Protein AF-A0A966FMP0-F1 (afdb_monomer)

Mean predicted aligned error: 8.94 Å

Solvent-accessible surface area (backbone atoms only — not comparable to full-atom values): 5705 Å² total; per-residue (Å²): 111,71,70,60,53,51,51,52,53,55,63,55,65,75,72,67,84,76,91,80,86,88,85,81,84,54,75,62,64,67,40,78,51,72,58,99,90,51,75,47,80,41,81,27,48,54,70,92,28,60,43,75,45,94,88,80,38,80,43,84,50,84,82,78,99,60,97,65,85,77,64,72,90,75,63,80,90,77,92,84,129

Foldseek 3Di:
DVVVVVVVVVVVVVVPDDDDDDDDWDFDAWDWDDDPPDIDIDTDTDPVQWDADPVPGTDRHDDDPDPDDDDPVPDDDDDDD

pLDDT: mean 84.11, std 8.44, range [60.12, 94.19]

Nearest PDB structures (foldseek):
  4gu4-assembly1_A  TM=3.632E-01  e=2.744E+00  Mammalian orthoreovirus 1 Lang

Sequence (81 aa):
MKKKLLLVVFFTSACVFSQQKKFTVDWNGFQTLSAQTFSVNVPSFNRENFSFSYEEGLQFVSQWKSSEFIDETKVNLTNVT

Radius of gyration: 21.19 Å; Cα contacts (8 Å, |Δi|>4): 50; chains: 1; bounding box: 41×24×63 Å

Secondary structure (DSSP, 8-state):
-HHHHHHHHHHHHTT-------------SEEEEE-SS-EEEEE---GGGEEEETTTEEEE------SSPP-GGG-------

Structure (mmCIF, N/CA/C/O backbone):
data_AF-A0A966FMP0-F1
#
_entry.id   AF-A0A966FMP0-F1
#
loop_
_atom_site.group_PDB
_atom_site.id
_atom_site.type_symbol
_atom_site.label_atom_id
_atom_site.label_alt_id
_atom_site.label_comp_id
_atom_site.label_asym_id
_atom_site.label_entity_id
_atom_site.label_seq_id
_atom_site.pdbx_PDB_ins_code
_atom_site.Cartn_x
_atom_site.Cartn_y
_atom_site.Cartn_z
_atom_site.occupancy
_atom_site.B_iso_or_equiv
_atom_site.auth_seq_id
_atom_site.auth_comp_id
_atom_site.auth_asym_id
_atom_site.auth_atom_id
_atom_site.pdbx_PDB_model_num
ATOM 1 N N . MET A 1 1 ? -28.657 -7.662 39.570 1.00 60.12 1 MET A N 1
ATOM 2 C CA . MET A 1 1 ? -27.480 -8.135 38.797 1.00 60.12 1 MET A CA 1
ATOM 3 C C . MET A 1 1 ? -27.601 -7.809 37.307 1.00 60.12 1 MET A C 1
ATOM 5 O O . MET A 1 1 ? -26.700 -7.173 36.783 1.00 60.12 1 MET A O 1
ATOM 9 N N . LYS A 1 2 ? -28.744 -8.099 36.662 1.00 65.69 2 LYS A N 1
ATOM 10 C CA . LYS A 1 2 ? -29.007 -7.808 35.233 1.00 65.69 2 LYS A CA 1
ATOM 11 C C . LYS A 1 2 ? -28.721 -6.354 34.792 1.00 65.69 2 LYS A C 1
ATOM 13 O O . LYS A 1 2 ? -28.089 -6.150 33.768 1.00 65.69 2 LYS A O 1
ATOM 18 N N . LYS A 1 3 ? -29.094 -5.349 35.601 1.00 76.62 3 LYS A N 1
ATOM 19 C CA . LYS A 1 3 ? -28.851 -3.917 35.305 1.00 76.62 3 LYS A CA 1
ATOM 20 C C . LYS A 1 3 ? -27.363 -3.517 35.324 1.00 76.62 3 LYS A C 1
ATOM 22 O O . LYS A 1 3 ? -26.957 -2.663 34.551 1.00 76.62 3 LYS A O 1
ATOM 27 N N . LYS A 1 4 ? -26.553 -4.149 36.187 1.00 83.38 4 LYS A N 1
ATOM 28 C CA . LYS A 1 4 ? -25.103 -3.890 36.283 1.00 83.38 4 LYS A CA 1
ATOM 29 C C . LYS A 1 4 ? -24.355 -4.496 35.092 1.00 83.38 4 LYS A C 1
ATOM 31 O O . LYS A 1 4 ? -23.457 -3.865 34.560 1.00 83.38 4 LYS A O 1
ATOM 36 N N . LEU A 1 5 ? -24.777 -5.683 34.649 1.00 86.19 5 LEU A N 1
ATOM 37 C CA . LEU A 1 5 ? -24.240 -6.335 33.452 1.00 86.19 5 LEU A CA 1
ATOM 38 C C . LEU A 1 5 ? -24.491 -5.492 32.194 1.00 86.19 5 LEU A C 1
ATOM 40 O O . LEU A 1 5 ? -23.584 -5.296 31.397 1.00 86.19 5 LEU A O 1
ATOM 44 N N . LEU A 1 6 ? -25.704 -4.950 32.059 1.00 85.81 6 LEU A N 1
ATOM 45 C CA . LEU A 1 6 ? -26.087 -4.095 30.933 1.00 85.81 6 LEU A CA 1
ATOM 46 C C . LEU A 1 6 ? -25.216 -2.831 30.859 1.00 85.81 6 LEU A C 1
ATOM 48 O O . LEU A 1 6 ? -24.789 -2.437 29.781 1.00 85.81 6 LEU A O 1
ATOM 52 N N . LEU A 1 7 ? -24.887 -2.253 32.018 1.00 85.50 7 LEU A N 1
ATOM 53 C CA . LEU A 1 7 ? -24.000 -1.096 32.120 1.00 85.50 7 LEU A CA 1
ATOM 54 C C . LEU A 1 7 ? -22.565 -1.435 31.686 1.00 85.50 7 LEU A C 1
ATOM 56 O O . LEU A 1 7 ? -21.969 -0.689 30.919 1.00 85.50 7 LEU A O 1
ATOM 60 N N . VAL A 1 8 ? -22.033 -2.586 32.110 1.00 85.44 8 VAL A N 1
ATOM 61 C CA . VAL A 1 8 ? -20.700 -3.053 31.689 1.00 85.44 8 VAL A CA 1
ATOM 62 C C . VAL A 1 8 ? -20.644 -3.280 30.176 1.00 85.44 8 VAL A C 1
ATOM 64 O O . VAL A 1 8 ? -19.714 -2.806 29.536 1.00 85.44 8 VAL A O 1
ATOM 67 N N . VAL A 1 9 ? -21.655 -3.935 29.594 1.00 85.75 9 VAL A N 1
ATOM 68 C CA . VAL A 1 9 ? -21.737 -4.169 28.139 1.00 85.75 9 VAL A CA 1
ATOM 69 C C . VAL A 1 9 ? -21.833 -2.854 27.357 1.00 85.75 9 VAL A C 1
ATOM 71 O O . VAL A 1 9 ? -21.222 -2.715 26.300 1.00 85.75 9 VAL A O 1
ATOM 74 N N . PHE A 1 10 ? -22.566 -1.871 27.885 1.00 82.94 10 PHE A N 1
ATOM 75 C CA . PHE A 1 10 ? -22.681 -0.554 27.263 1.00 82.94 10 PHE A CA 1
ATOM 76 C C . PHE A 1 10 ? -21.321 0.156 27.191 1.00 82.94 10 PHE A C 1
ATOM 78 O O . PHE A 1 10 ? -20.921 0.590 26.113 1.00 82.94 10 PHE A O 1
ATOM 85 N N . PHE A 1 11 ? -20.564 0.191 28.295 1.00 80.50 11 PHE A N 1
ATOM 86 C CA . PHE A 1 11 ? -19.241 0.825 28.321 1.00 80.50 11 PHE A CA 1
ATOM 87 C C . PHE A 1 11 ? -18.193 0.090 27.478 1.00 80.50 11 PHE A C 1
ATOM 89 O O . PHE A 1 11 ? -17.361 0.743 26.854 1.00 80.50 11 PHE A O 1
ATOM 96 N N . THR A 1 12 ? -18.222 -1.244 27.414 1.00 78.38 12 THR A N 1
ATOM 97 C CA . THR A 1 12 ? -17.239 -1.985 26.611 1.00 78.38 12 THR A CA 1
ATOM 98 C C . THR A 1 12 ? -17.493 -1.865 25.112 1.00 78.38 12 THR A C 1
ATOM 100 O O . THR A 1 12 ? -16.527 -1.813 24.359 1.00 78.38 12 THR A O 1
ATOM 103 N N . SER A 1 13 ? -18.751 -1.749 24.669 1.00 71.94 13 SER A N 1
ATOM 104 C CA . SER A 1 13 ? -19.091 -1.608 23.242 1.00 71.94 13 SER A CA 1
ATOM 105 C C . SER A 1 13 ? -18.536 -0.338 22.580 1.00 71.94 13 SER A C 1
ATOM 107 O O . SER A 1 13 ? -18.272 -0.345 21.381 1.00 71.94 13 SER A O 1
ATOM 109 N N . ALA A 1 14 ? -18.298 0.727 23.351 1.00 68.06 14 ALA A N 1
ATOM 110 C CA . ALA A 1 14 ? -17.763 1.988 22.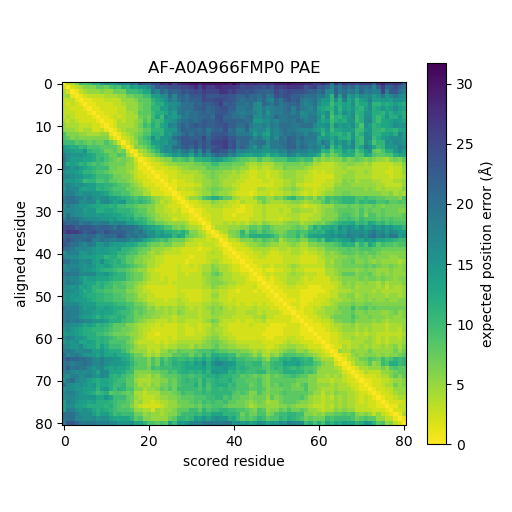836 1.00 68.06 14 ALA A CA 1
ATOM 111 C C . ALA A 1 14 ? -16.248 1.939 22.552 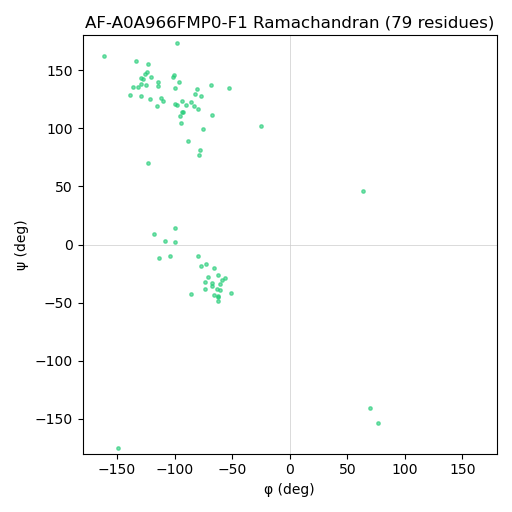1.00 68.06 14 ALA A C 1
ATOM 113 O O . ALA A 1 14 ? -15.738 2.766 21.802 1.00 68.06 14 ALA A O 1
ATOM 114 N N . CYS A 1 15 ? -15.526 0.970 23.125 1.00 64.88 15 CYS A N 1
ATOM 115 C CA . CYS A 1 15 ? -14.063 0.901 23.063 1.00 64.88 15 CYS A CA 1
ATOM 116 C C . CYS A 1 15 ? -13.523 -0.074 2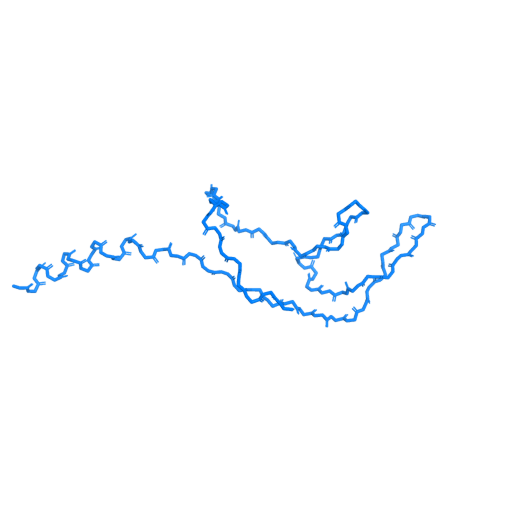2.002 1.00 64.88 15 CYS A C 1
ATOM 118 O O . CYS A 1 15 ? -12.313 -0.265 21.923 1.00 64.88 15 CYS A O 1
ATOM 120 N N . VAL A 1 16 ? -14.382 -0.725 21.208 1.00 60.47 16 VAL A N 1
ATOM 121 C CA . VAL A 1 16 ? -13.978 -1.868 20.357 1.00 60.47 16 VAL A CA 1
ATOM 122 C C . VAL A 1 16 ? -13.726 -1.508 18.888 1.00 60.47 16 VAL A C 1
ATOM 124 O O . VAL A 1 16 ? -13.630 -2.395 18.041 1.00 60.47 16 VAL A O 1
ATOM 127 N N . PHE A 1 17 ? -13.596 -0.227 18.548 1.00 62.56 17 PHE A N 1
ATOM 128 C CA . PHE A 1 17 ? -13.345 0.185 17.167 1.00 62.56 17 PHE A CA 1
ATOM 129 C C . PHE A 1 17 ? -11.872 -0.018 16.780 1.00 62.56 17 PHE A C 1
ATOM 131 O O . PHE A 1 17 ? -11.078 0.916 16.776 1.00 62.56 17 PHE A O 1
ATOM 138 N N . SER A 1 18 ? -11.501 -1.251 16.430 1.00 68.94 18 SER A N 1
ATOM 139 C CA . SER A 1 18 ? -10.277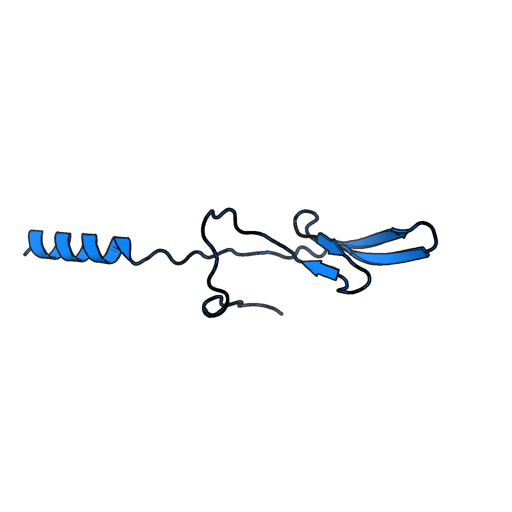 -1.526 15.673 1.00 68.94 18 SER A CA 1
ATOM 140 C C . SER A 1 18 ? -10.635 -1.610 14.189 1.00 68.94 18 SER A C 1
ATOM 142 O O . SER A 1 18 ? -11.346 -2.520 13.763 1.00 68.94 18 SER A O 1
ATOM 144 N N . GLN A 1 19 ? -10.203 -0.624 13.399 1.00 74.44 19 GLN A N 1
ATOM 145 C CA . GLN A 1 19 ? -10.404 -0.638 11.950 1.00 74.44 19 GLN A CA 1
ATOM 146 C C . GLN A 1 19 ? -9.359 -1.555 11.307 1.00 74.44 19 GLN A C 1
ATOM 148 O O . GLN A 1 19 ? -8.165 -1.273 11.365 1.00 74.44 19 GLN A O 1
ATOM 153 N N . GLN A 1 20 ? -9.804 -2.635 10.665 1.00 83.25 20 GLN A N 1
ATOM 154 C CA . GLN A 1 20 ? -8.946 -3.525 9.885 1.00 83.25 20 GLN A CA 1
ATOM 155 C C . GLN A 1 20 ? -9.328 -3.444 8.407 1.00 83.25 20 GLN A C 1
ATOM 157 O O . GLN A 1 20 ? -10.509 -3.478 8.060 1.00 83.25 20 GLN A O 1
ATOM 162 N N . LYS A 1 21 ? -8.329 -3.379 7.524 1.00 85.44 21 LYS A N 1
ATOM 163 C CA . LYS A 1 21 ? -8.518 -3.479 6.074 1.00 85.44 21 LYS A CA 1
ATOM 164 C C . LYS A 1 21 ? -7.571 -4.527 5.529 1.00 85.44 21 LYS A C 1
ATOM 166 O O . LYS A 1 21 ? -6.377 -4.503 5.809 1.00 85.44 21 LYS A O 1
ATOM 171 N N . LYS A 1 22 ? -8.137 -5.470 4.784 1.00 89.00 22 LYS A N 1
ATOM 172 C CA . LYS A 1 22 ? -7.386 -6.513 4.099 1.00 89.00 22 LYS A CA 1
ATOM 173 C C . LYS A 1 22 ? -7.229 -6.115 2.641 1.00 89.00 22 LYS A C 1
ATOM 175 O O . LYS A 1 22 ? -8.201 -5.704 2.009 1.00 89.00 22 LYS A O 1
ATOM 180 N N . PHE A 1 23 ? -6.020 -6.277 2.132 1.00 89.94 23 PHE A N 1
ATOM 181 C CA . PHE A 1 23 ? -5.703 -6.115 0.725 1.00 89.94 23 PHE A CA 1
ATOM 182 C C . PHE A 1 23 ? -5.275 -7.466 0.169 1.00 89.94 23 PHE A C 1
ATOM 184 O O . PHE A 1 23 ? -4.573 -8.222 0.841 1.00 89.94 23 PHE A O 1
ATOM 191 N N . THR A 1 24 ? -5.718 -7.759 -1.044 1.00 90.81 24 THR A N 1
ATOM 192 C CA . THR A 1 24 ? -5.191 -8.855 -1.850 1.00 90.81 24 THR A CA 1
ATOM 193 C C . THR A 1 24 ? -4.464 -8.205 -3.013 1.00 9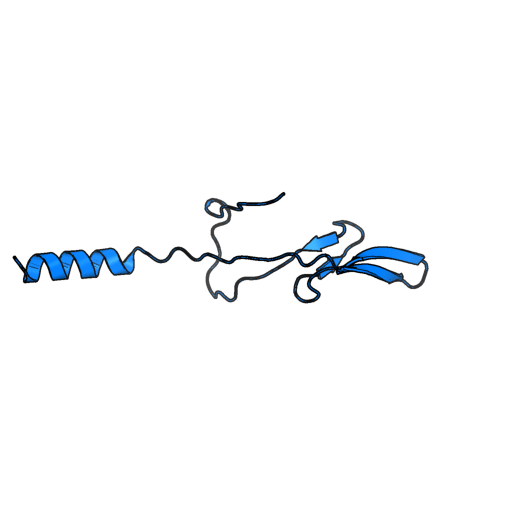0.81 24 THR A C 1
ATOM 195 O O . THR A 1 24 ? -5.047 -7.346 -3.671 1.00 90.81 24 THR A O 1
ATOM 198 N N . VAL A 1 25 ? -3.196 -8.562 -3.214 1.00 89.88 25 VAL A N 1
ATOM 199 C CA . VAL A 1 25 ? -2.419 -8.103 -4.368 1.00 89.88 25 VAL A CA 1
ATOM 200 C C . VAL A 1 25 ? -2.530 -9.165 -5.452 1.00 89.88 25 VAL A C 1
ATOM 202 O O . VAL A 1 25 ? -1.919 -10.229 -5.358 1.00 89.88 25 VAL A O 1
ATOM 205 N N . ASP A 1 26 ? -3.339 -8.878 -6.466 1.00 91.38 26 ASP A N 1
ATOM 206 C CA . ASP A 1 26 ? -3.576 -9.768 -7.598 1.00 91.38 26 ASP A CA 1
ATOM 207 C C . ASP A 1 26 ? -2.536 -9.504 -8.689 1.00 91.38 26 ASP A C 1
ATOM 209 O O . ASP A 1 26 ? -2.734 -8.673 -9.577 1.00 91.38 26 ASP A O 1
ATOM 213 N N . TRP A 1 27 ? -1.401 -10.202 -8.618 1.00 90.62 27 TRP A N 1
ATOM 214 C CA . TRP A 1 27 ? -0.355 -10.118 -9.638 1.00 90.62 27 TRP A CA 1
ATOM 215 C C . TRP A 1 27 ? -0.845 -10.714 -10.960 1.00 90.62 27 TRP A C 1
ATOM 217 O O . TRP A 1 27 ? -1.017 -11.928 -11.078 1.00 90.62 27 TRP A O 1
ATOM 227 N N . ASN A 1 28 ? -1.042 -9.870 -11.973 1.00 86.44 28 ASN A N 1
ATOM 228 C CA . ASN A 1 28 ? -1.533 -10.290 -13.283 1.00 86.44 28 ASN A CA 1
ATOM 229 C C . ASN A 1 28 ? -0.554 -9.893 -14.392 1.00 86.44 28 ASN A C 1
ATOM 231 O O . ASN A 1 28 ? -0.801 -9.000 -15.202 1.00 86.44 28 ASN A O 1
ATOM 235 N N . GLY A 1 29 ? 0.596 -10.568 -14.401 1.00 90.06 29 GLY A N 1
ATOM 236 C CA . GLY A 1 29 ? 1.618 -10.399 -15.427 1.00 90.06 29 GLY A CA 1
ATOM 237 C C . GLY A 1 29 ? 2.325 -9.047 -15.359 1.00 90.06 29 GLY A C 1
ATOM 238 O O . GLY A 1 29 ? 2.655 -8.548 -14.284 1.00 90.06 29 GLY A O 1
ATOM 239 N N . PHE A 1 30 ? 2.596 -8.472 -16.528 1.00 92.31 30 PHE A N 1
ATOM 240 C CA . PHE A 1 30 ? 3.352 -7.233 -16.679 1.00 92.31 30 PHE A CA 1
ATOM 241 C C . PHE A 1 30 ? 2.547 -6.224 -17.487 1.00 92.31 30 PHE A C 1
ATOM 243 O O . PHE A 1 30 ? 1.833 -6.592 -18.419 1.00 92.31 30 PHE A O 1
ATOM 250 N N . GLN A 1 31 ? 2.709 -4.948 -17.161 1.00 91.06 31 GLN A N 1
ATOM 251 C CA . GLN A 1 31 ? 2.220 -3.848 -17.974 1.00 91.06 31 GLN A CA 1
ATOM 252 C C . GLN A 1 31 ? 3.370 -2.948 -18.408 1.00 91.06 31 GLN A C 1
ATOM 254 O O . GLN A 1 31 ? 4.333 -2.722 -17.673 1.00 91.06 31 GLN A O 1
ATOM 259 N N . THR A 1 32 ? 3.252 -2.432 -19.624 1.00 91.75 32 THR A N 1
ATOM 260 C CA . THR A 1 32 ? 4.221 -1.509 -20.198 1.00 91.75 32 THR A CA 1
ATOM 261 C C . THR A 1 32 ? 3.813 -0.081 -19.864 1.00 91.75 32 THR A C 1
ATOM 263 O O . THR A 1 32 ? 2.732 0.366 -20.244 1.00 91.75 32 THR A O 1
ATOM 266 N N . LEU A 1 33 ? 4.683 0.644 -19.166 1.00 88.62 33 LEU A N 1
ATOM 267 C CA . LEU A 1 33 ? 4.565 2.083 -18.976 1.00 88.62 33 LEU A CA 1
ATOM 268 C C . LEU A 1 33 ? 5.460 2.771 -20.001 1.00 88.62 33 LEU A C 1
ATOM 270 O O . LEU A 1 33 ? 6.672 2.551 -20.028 1.00 88.62 33 LEU A O 1
ATOM 274 N N . SER A 1 34 ? 4.858 3.592 -20.854 1.00 85.75 34 SER A N 1
ATOM 275 C CA . SER A 1 34 ? 5.571 4.322 -21.899 1.00 85.75 34 SER A CA 1
ATOM 276 C C . SER A 1 34 ? 5.588 5.811 -21.577 1.00 85.75 34 SER A C 1
ATOM 278 O O . SER A 1 34 ? 4.543 6.438 -21.410 1.00 85.75 34 SER A O 1
ATOM 280 N N . ALA A 1 35 ? 6.789 6.372 -21.501 1.00 80.81 35 ALA A N 1
ATOM 281 C CA . ALA A 1 35 ? 7.037 7.804 -21.534 1.00 80.81 35 ALA A CA 1
ATOM 282 C C . ALA A 1 35 ? 7.438 8.222 -22.959 1.00 80.81 35 ALA A C 1
ATOM 284 O O . ALA A 1 35 ? 7.653 7.383 -23.831 1.00 80.81 35 ALA A O 1
ATOM 285 N N . GLN A 1 36 ? 7.570 9.528 -23.205 1.00 76.38 36 GLN A N 1
ATOM 286 C CA . GLN A 1 36 ? 7.907 10.047 -24.540 1.00 76.38 36 GLN A CA 1
ATOM 287 C C . GLN A 1 36 ? 9.243 9.508 -25.081 1.00 76.38 36 GLN A C 1
ATOM 289 O O . GLN A 1 36 ? 9.388 9.349 -26.289 1.00 76.38 36 GLN A O 1
ATOM 294 N N . THR A 1 37 ? 10.200 9.202 -24.200 1.00 82.12 37 THR A N 1
ATOM 295 C CA . THR A 1 37 ? 11.575 8.845 -24.594 1.00 82.12 37 THR A CA 1
ATOM 296 C C . THR A 1 37 ? 11.939 7.393 -24.281 1.00 82.12 37 THR A C 1
ATOM 298 O O . THR A 1 37 ? 12.976 6.913 -24.728 1.00 82.12 37 THR A O 1
ATOM 301 N N . PHE A 1 38 ? 11.127 6.674 -23.504 1.00 81.25 38 PHE A N 1
ATOM 302 C CA . PHE A 1 38 ? 11.460 5.316 -23.081 1.00 81.25 38 PHE A CA 1
ATOM 303 C C . PHE A 1 38 ? 10.235 4.538 -22.606 1.00 81.25 38 PHE A C 1
ATOM 305 O O . PHE A 1 38 ? 9.194 5.107 -22.283 1.00 81.25 38 PHE A O 1
ATOM 312 N N . SER A 1 39 ? 10.379 3.218 -22.554 1.00 88.56 39 SER A N 1
ATOM 313 C CA . SER A 1 39 ? 9.325 2.301 -22.143 1.00 88.56 39 SER A CA 1
ATOM 314 C C . SE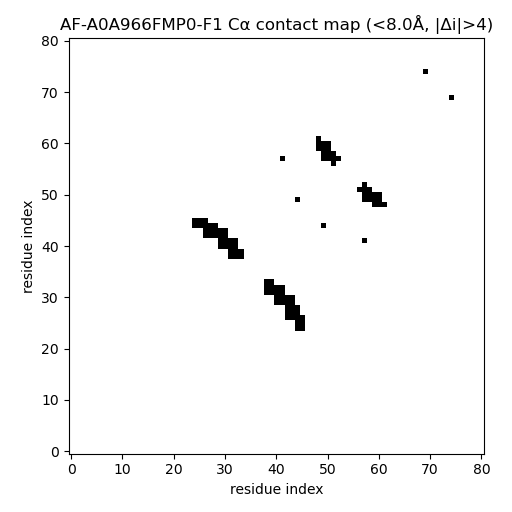R A 1 39 ? 9.873 1.309 -21.128 1.00 88.56 39 SER A C 1
ATOM 316 O O . SER A 1 39 ? 10.959 0.766 -21.325 1.00 88.56 39 SER A O 1
ATOM 318 N N . VAL A 1 40 ? 9.123 1.065 -20.057 1.00 90.00 40 VAL A N 1
ATOM 319 C CA . VAL A 1 40 ? 9.492 0.130 -18.990 1.00 90.00 40 VAL A CA 1
ATOM 320 C C . VAL A 1 40 ? 8.383 -0.896 -18.785 1.00 90.00 40 VAL A C 1
ATOM 322 O O . VAL A 1 40 ? 7.203 -0.556 -18.790 1.00 90.00 40 VAL A O 1
ATOM 325 N N . ASN A 1 41 ? 8.763 -2.162 -18.614 1.00 92.00 41 ASN A N 1
ATOM 326 C CA . ASN A 1 41 ? 7.838 -3.213 -18.202 1.00 92.00 41 ASN A CA 1
ATOM 327 C C . ASN A 1 41 ? 7.892 -3.363 -16.690 1.00 92.00 41 ASN A C 1
ATOM 329 O O . ASN A 1 41 ? 8.953 -3.633 -16.129 1.00 92.00 41 ASN A O 1
ATOM 333 N N . VAL A 1 42 ? 6.738 -3.220 -16.048 1.00 92.62 42 VAL A N 1
ATOM 334 C CA . VAL A 1 42 ? 6.585 -3.373 -14.602 1.00 92.62 42 VAL A CA 1
ATOM 335 C C . VAL A 1 42 ? 5.521 -4.425 -14.303 1.00 92.62 42 VAL A C 1
ATOM 337 O O . VAL A 1 42 ? 4.588 -4.583 -15.094 1.00 92.62 42 VAL A O 1
ATOM 340 N N . PRO A 1 43 ? 5.638 -5.169 -13.193 1.00 92.31 43 PRO A N 1
ATOM 341 C CA . PRO A 1 43 ? 4.577 -6.061 -12.746 1.00 92.31 43 PRO A CA 1
ATOM 342 C C . PRO A 1 43 ? 3.234 -5.327 -12.648 1.00 92.31 43 PRO A C 1
ATOM 344 O O . PRO A 1 43 ? 3.166 -4.207 -12.139 1.00 92.31 43 PRO A O 1
ATOM 347 N N . SER A 1 44 ? 2.172 -5.947 -13.154 1.00 91.75 44 SER A N 1
ATOM 348 C CA . SER A 1 44 ? 0.815 -5.412 -13.064 1.00 91.75 44 SER A CA 1
ATOM 349 C C . SER A 1 44 ? 0.082 -6.035 -11.881 1.00 91.75 44 SER A C 1
ATOM 351 O O . SER A 1 44 ? 0.200 -7.233 -11.616 1.00 91.75 44 SER A O 1
ATOM 353 N N . PHE A 1 45 ? -0.682 -5.207 -11.179 1.00 94.19 45 PHE A N 1
ATOM 354 C CA . PHE A 1 45 ? -1.592 -5.601 -10.110 1.00 94.19 45 PHE A CA 1
ATOM 355 C C . PHE A 1 45 ? -2.782 -4.638 -10.071 1.00 94.19 45 PHE A C 1
ATOM 357 O O . PHE A 1 45 ? -2.895 -3.755 -10.923 1.00 94.19 45 PHE A O 1
ATOM 364 N N . ASN A 1 46 ? -3.657 -4.818 -9.079 1.00 92.31 46 ASN A N 1
ATOM 365 C CA . ASN A 1 46 ? -4.799 -3.965 -8.730 1.00 92.31 46 ASN A CA 1
ATOM 366 C C . ASN A 1 46 ? -4.639 -2.502 -9.178 1.00 92.31 46 ASN A C 1
ATOM 368 O O . ASN A 1 46 ? -3.941 -1.714 -8.534 1.00 92.31 46 ASN A O 1
ATOM 372 N N . ARG A 1 47 ? -5.309 -2.134 -10.279 1.00 89.19 47 ARG A N 1
ATOM 373 C CA . ARG A 1 47 ? -5.168 -0.825 -10.938 1.00 89.19 47 ARG A CA 1
ATOM 374 C C . ARG A 1 47 ? -5.560 0.326 -10.016 1.00 89.19 47 ARG A C 1
ATOM 376 O O . ARG A 1 47 ? -4.978 1.399 -10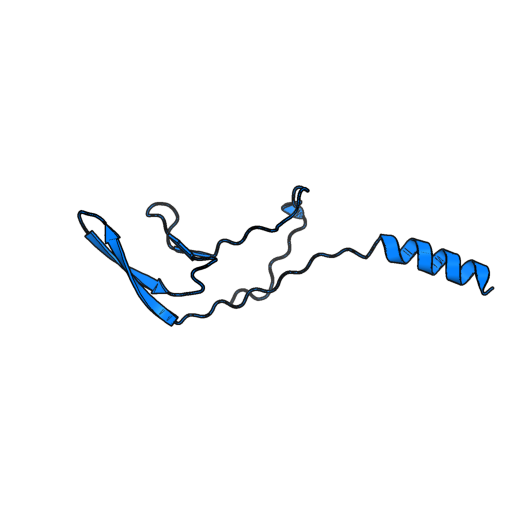.084 1.00 89.19 47 ARG A O 1
ATOM 383 N N . GLU A 1 48 ? -6.539 0.091 -9.155 1.00 90.75 48 GLU A N 1
ATOM 384 C CA . GLU A 1 48 ? -7.043 1.032 -8.161 1.00 90.75 48 GLU A CA 1
ATOM 385 C C . GLU A 1 48 ? -6.022 1.390 -7.073 1.00 90.75 48 GLU A C 1
ATOM 387 O O . GLU A 1 48 ? -6.164 2.438 -6.450 1.00 90.75 48 GLU A O 1
ATOM 392 N N . ASN A 1 49 ? -4.995 0.556 -6.873 1.00 92.56 49 ASN A N 1
ATOM 393 C CA . ASN A 1 49 ? -3.917 0.794 -5.911 1.00 92.56 49 ASN A CA 1
ATOM 394 C C . ASN A 1 49 ? -2.545 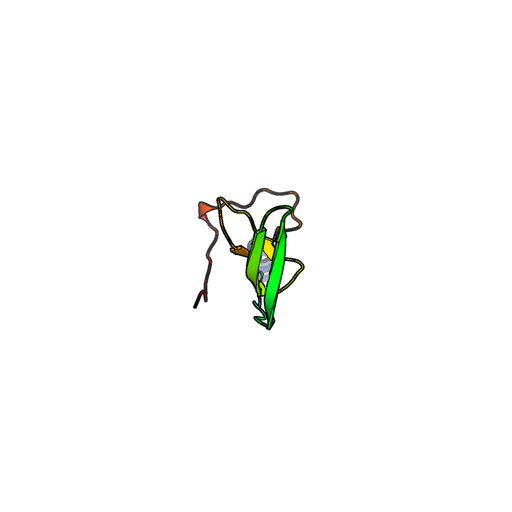0.914 -6.596 1.00 92.56 49 ASN A C 1
ATOM 396 O O . ASN A 1 49 ? -1.518 0.900 -5.921 1.00 92.56 49 ASN A O 1
ATOM 400 N N . PHE A 1 50 ? -2.508 0.986 -7.928 1.00 93.19 50 PHE A N 1
ATOM 401 C CA . PHE A 1 50 ? -1.272 1.010 -8.699 1.00 93.19 50 PHE A CA 1
ATOM 402 C C . PHE A 1 50 ? -0.701 2.429 -8.760 1.00 93.19 50 PHE A C 1
ATOM 404 O O . PHE A 1 50 ? -1.321 3.327 -9.329 1.00 93.19 50 PHE A O 1
ATOM 411 N N . SER A 1 51 ? 0.508 2.614 -8.233 1.00 92.62 51 SER A N 1
ATOM 412 C CA . SER A 1 51 ? 1.283 3.846 -8.374 1.00 92.62 51 SER A CA 1
ATOM 413 C C . SER A 1 51 ? 2.692 3.522 -8.856 1.00 92.62 51 SER A C 1
ATOM 415 O O . SER A 1 51 ? 3.307 2.558 -8.405 1.00 92.62 51 SER A O 1
ATOM 417 N N . PHE A 1 52 ? 3.209 4.317 -9.789 1.00 91.44 52 PHE A N 1
ATOM 418 C CA . PHE A 1 52 ? 4.579 4.187 -10.271 1.00 91.44 52 PHE A CA 1
ATOM 419 C C . PHE A 1 52 ? 5.204 5.566 -10.451 1.00 91.44 52 PHE A C 1
ATOM 421 O O . PHE A 1 52 ? 4.645 6.417 -11.146 1.00 91.44 52 PHE A O 1
ATOM 428 N N . SER A 1 53 ? 6.387 5.756 -9.875 1.00 89.50 53 SER A N 1
ATOM 429 C CA . SER A 1 53 ? 7.239 6.918 -10.113 1.00 89.50 53 SER A CA 1
ATOM 430 C C . SER A 1 53 ? 8.681 6.472 -10.364 1.00 89.50 53 SER A C 1
ATOM 432 O O . SER A 1 53 ? 9.087 5.377 -9.977 1.00 89.50 53 SER A O 1
ATOM 434 N N . TYR A 1 54 ? 9.475 7.313 -11.029 1.00 84.62 54 TYR A N 1
ATOM 435 C CA . TYR A 1 54 ? 10.890 7.001 -11.270 1.00 84.62 54 TYR A CA 1
ATOM 436 C C . TYR A 1 54 ? 11.744 7.066 -10.007 1.00 84.62 54 TYR A C 1
ATOM 438 O O . TYR A 1 54 ? 12.757 6.380 -9.925 1.00 84.62 54 TYR A O 1
ATOM 446 N N . GLU A 1 55 ? 11.336 7.885 -9.043 1.00 90.00 55 GLU A N 1
ATOM 447 C CA . GLU A 1 55 ? 12.079 8.129 -7.808 1.00 90.00 55 GLU A CA 1
ATOM 448 C C . GLU A 1 55 ? 11.755 7.076 -6.745 1.00 90.00 55 GLU A C 1
ATOM 450 O O . GLU A 1 55 ? 12.657 6.563 -6.089 1.00 90.00 55 GLU A O 1
ATOM 455 N N . GLU A 1 56 ? 10.477 6.714 -6.608 1.00 89.94 56 GLU A N 1
ATOM 456 C CA . GLU A 1 56 ? 10.004 5.813 -5.551 1.00 89.94 56 GLU A CA 1
ATOM 457 C C . GLU A 1 56 ? 9.704 4.392 -6.052 1.00 89.94 56 GLU A C 1
ATOM 459 O O . GLU A 1 56 ? 9.483 3.479 -5.255 1.00 89.94 56 GLU A O 1
ATOM 464 N N . GLY A 1 57 ? 9.709 4.187 -7.371 1.00 90.50 57 GLY A N 1
ATOM 465 C CA . GLY A 1 57 ? 9.458 2.901 -8.003 1.00 90.50 57 GLY A CA 1
ATOM 466 C C . GLY A 1 57 ? 7.981 2.510 -8.026 1.00 90.50 57 GLY A C 1
ATOM 467 O O . GLY A 1 57 ? 7.077 3.347 -8.071 1.00 90.50 57 GLY A O 1
ATOM 468 N N . LEU A 1 58 ? 7.743 1.199 -8.063 1.00 91.94 58 LEU A N 1
ATOM 469 C CA . LEU A 1 58 ? 6.410 0.610 -8.107 1.00 91.94 58 LEU A CA 1
ATOM 470 C C . LEU A 1 58 ? 5.840 0.463 -6.693 1.00 91.94 58 LEU A C 1
ATOM 472 O O . LEU A 1 58 ? 6.422 -0.231 -5.862 1.00 91.94 58 LEU A O 1
ATOM 476 N N . GLN A 1 59 ? 4.679 1.064 -6.444 1.00 93.00 59 GLN A N 1
ATOM 477 C CA . GLN A 1 59 ? 4.044 1.107 -5.132 1.00 93.00 59 GLN A CA 1
ATOM 478 C C . GLN A 1 59 ? 2.587 0.654 -5.178 1.00 93.00 59 GLN A C 1
ATOM 480 O O . GLN A 1 59 ? 1.831 0.991 -6.091 1.00 93.00 59 GLN A O 1
ATOM 485 N N . PHE A 1 60 ? 2.183 -0.048 -4.121 1.00 91.50 60 PHE A N 1
ATOM 486 C CA . PHE A 1 60 ? 0.783 -0.297 -3.809 1.00 91.50 60 PHE A CA 1
ATOM 487 C C . PHE A 1 60 ? 0.287 0.782 -2.839 1.00 91.50 60 PHE A C 1
ATOM 489 O O . PHE A 1 60 ? 0.736 0.835 -1.694 1.00 91.50 60 PHE A O 1
ATOM 496 N N . VAL A 1 61 ? -0.642 1.632 -3.277 1.00 91.94 61 VAL A N 1
ATOM 497 C CA . VAL A 1 61 ? -1.129 2.779 -2.496 1.00 91.94 61 VAL A CA 1
ATOM 498 C C . VAL A 1 61 ? -2.636 2.680 -2.293 1.00 91.94 61 VAL A C 1
ATOM 500 O O . VAL A 1 61 ? -3.397 2.612 -3.249 1.00 91.94 61 VAL A O 1
ATOM 503 N N . SER A 1 62 ? -3.084 2.722 -1.038 1.00 89.12 62 SER A N 1
ATOM 504 C CA . SER A 1 62 ? -4.505 2.797 -0.688 1.00 89.12 62 SER A CA 1
ATOM 505 C C . SER A 1 62 ? -4.723 3.819 0.420 1.00 89.12 62 SER A C 1
ATOM 507 O O . SER A 1 62 ? -4.074 3.756 1.461 1.00 89.12 62 SER A O 1
ATOM 509 N N . GLN A 1 63 ? -5.755 4.649 0.272 1.00 84.44 63 GLN A N 1
ATOM 510 C CA . GLN A 1 63 ? -6.198 5.581 1.307 1.00 84.44 63 GLN A CA 1
ATOM 511 C C . GLN A 1 63 ? -7.440 5.060 2.049 1.00 84.44 63 GLN A C 1
ATOM 513 O O . GLN A 1 63 ? -8.331 4.423 1.472 1.00 84.44 63 GLN A O 1
ATOM 518 N N . TRP A 1 64 ? -7.520 5.334 3.350 1.00 83.44 64 TRP A N 1
ATOM 519 C CA . TRP A 1 64 ? -8.748 5.143 4.119 1.00 83.44 64 TRP A CA 1
ATOM 520 C C . TRP A 1 64 ? -9.688 6.324 3.894 1.00 83.44 64 TRP A C 1
ATOM 522 O O . TRP A 1 64 ? -9.276 7.478 3.978 1.00 83.44 64 TRP A O 1
ATOM 532 N N . LYS A 1 65 ? -10.970 6.045 3.651 1.00 79.62 65 LYS A N 1
ATOM 533 C CA . LYS A 1 65 ? -12.004 7.085 3.638 1.00 79.62 65 LYS A CA 1
ATOM 534 C C . LYS A 1 65 ? -12.371 7.425 5.082 1.00 79.62 65 LYS A C 1
ATOM 536 O O . LYS A 1 65 ? -13.380 6.951 5.588 1.00 79.62 65 LYS A O 1
ATOM 541 N N . SER A 1 66 ? -11.510 8.187 5.745 1.00 79.75 66 SER A N 1
ATOM 542 C CA . SER A 1 66 ? -11.724 8.711 7.092 1.00 79.75 66 SER A CA 1
ATOM 543 C C . SER A 1 66 ? -11.510 10.219 7.077 1.00 79.75 66 SER A C 1
ATOM 545 O O . SER A 1 66 ? -10.628 10.712 6.377 1.00 79.75 66 SER A O 1
ATOM 547 N N . SER A 1 67 ? -12.319 10.949 7.840 1.00 77.62 67 SER A N 1
ATOM 548 C CA . SER A 1 67 ? -12.087 12.368 8.133 1.00 77.62 67 SER A CA 1
ATOM 549 C C . SER A 1 67 ? -11.049 12.575 9.241 1.00 77.62 67 SER A C 1
ATOM 551 O O . SER A 1 67 ? -10.646 13.705 9.494 1.00 77.62 67 SER A O 1
ATOM 553 N N . GLU A 1 68 ? -10.646 11.500 9.918 1.00 79.62 68 GLU A N 1
ATOM 554 C CA .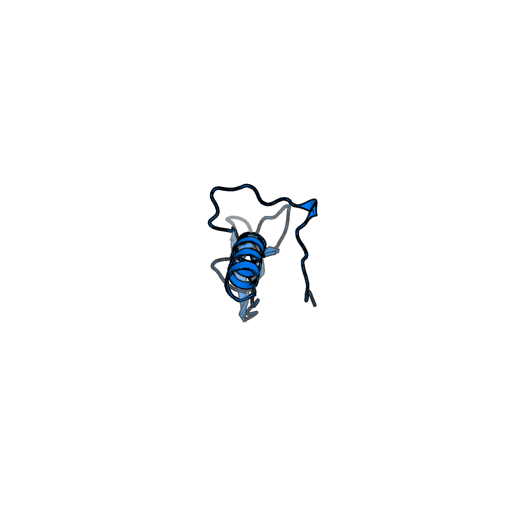 GLU A 1 68 ? -9.682 11.514 11.016 1.00 79.62 68 GLU A CA 1
ATOM 555 C C . GLU A 1 68 ? -8.298 11.067 10.544 1.00 79.62 68 GLU A C 1
ATOM 557 O O . GLU A 1 68 ? -8.171 10.184 9.689 1.00 79.62 68 GLU A O 1
ATOM 562 N N . PHE A 1 69 ? -7.260 11.656 11.141 1.00 79.25 69 PHE A N 1
ATOM 563 C CA . PHE A 1 69 ? -5.879 11.243 10.920 1.00 79.25 69 PHE A CA 1
ATOM 564 C C . PHE A 1 69 ? -5.628 9.864 11.526 1.00 79.25 69 PHE A C 1
ATOM 566 O O . PHE A 1 69 ? -6.050 9.567 12.644 1.00 79.25 69 PHE A O 1
ATOM 573 N N . ILE A 1 70 ? -4.909 9.027 10.783 1.00 77.69 70 ILE A N 1
ATOM 574 C CA . ILE A 1 70 ? -4.448 7.734 11.278 1.00 77.69 70 ILE A CA 1
ATOM 575 C C . ILE A 1 70 ? -3.168 7.972 12.080 1.00 77.69 70 ILE A C 1
ATOM 577 O O . ILE A 1 70 ? -2.243 8.621 11.601 1.00 77.69 70 ILE A O 1
ATOM 581 N N . ASP A 1 71 ? -3.115 7.442 13.300 1.00 82.12 71 ASP A N 1
ATOM 582 C CA . ASP A 1 71 ? -1.901 7.436 14.115 1.00 82.12 71 ASP A CA 1
ATOM 583 C C . ASP A 1 71 ? -0.929 6.378 13.576 1.00 82.12 71 ASP A C 1
ATOM 585 O O . ASP A 1 71 ? -1.073 5.186 13.858 1.00 82.12 71 ASP A O 1
ATOM 589 N N . GLU A 1 72 ? 0.056 6.820 12.793 1.00 81.69 72 GLU A N 1
ATOM 590 C CA . GLU A 1 72 ? 1.062 5.970 12.144 1.00 81.69 72 GLU A CA 1
ATOM 591 C C . GLU A 1 72 ? 1.839 5.088 13.135 1.00 81.69 72 GLU A C 1
ATOM 593 O O . GLU A 1 72 ? 2.230 3.975 12.790 1.00 81.69 72 GLU A O 1
ATOM 598 N N . THR A 1 73 ? 2.000 5.522 14.393 1.00 86.12 73 THR A N 1
ATOM 599 C CA . THR A 1 73 ? 2.732 4.758 15.422 1.00 86.12 73 THR A CA 1
ATOM 600 C C . THR A 1 73 ? 1.970 3.532 15.924 1.00 86.12 73 THR A C 1
ATOM 602 O O . THR A 1 73 ? 2.555 2.638 16.536 1.00 86.12 73 THR A O 1
ATOM 605 N N . LYS A 1 74 ? 0.657 3.480 15.669 1.00 83.75 74 LYS A N 1
ATOM 606 C CA . LYS A 1 74 ? -0.236 2.388 16.078 1.00 83.75 74 LYS A CA 1
ATOM 607 C C . LYS A 1 74 ? -0.696 1.521 14.909 1.00 83.75 74 LYS A C 1
ATOM 609 O O . LYS A 1 74 ? -1.492 0.602 15.112 1.00 83.75 74 LYS A O 1
ATOM 614 N N . VAL A 1 75 ? -0.215 1.791 13.698 1.00 84.31 75 VAL A N 1
ATOM 615 C CA . VAL A 1 75 ? -0.523 0.975 12.524 1.00 84.31 75 VAL A CA 1
ATOM 616 C C . VAL A 1 75 ? 0.305 -0.304 12.573 1.00 84.31 75 VAL A C 1
ATOM 618 O O . VAL A 1 75 ? 1.524 -0.270 12.713 1.00 84.31 75 VAL A O 1
ATOM 621 N N . ASN A 1 76 ? -0.363 -1.448 12.436 1.00 87.06 76 ASN A N 1
ATOM 622 C CA . ASN A 1 76 ? 0.299 -2.741 12.331 1.00 87.06 76 ASN A CA 1
ATOM 623 C C . ASN A 1 76 ? 0.035 -3.338 10.945 1.00 87.06 76 ASN A C 1
ATOM 625 O O . ASN A 1 76 ? -1.117 -3.577 10.575 1.00 87.06 76 ASN A O 1
ATOM 629 N N . LEU A 1 77 ? 1.108 -3.563 10.188 1.00 86.69 77 LEU A N 1
ATOM 630 C CA . LEU A 1 77 ? 1.067 -4.250 8.905 1.00 86.69 77 LEU A CA 1
ATOM 631 C C . LEU A 1 77 ? 1.495 -5.704 9.114 1.00 86.69 77 LEU A C 1
ATOM 633 O O . LEU A 1 77 ? 2.600 -5.983 9.571 1.00 86.69 77 LEU A O 1
ATOM 637 N N . THR A 1 78 ? 0.612 -6.634 8.763 1.00 88.88 78 THR A N 1
ATOM 638 C CA . THR A 1 78 ? 0.847 -8.074 8.913 1.00 88.88 78 THR A CA 1
ATOM 639 C C . THR A 1 78 ? 0.708 -8.776 7.569 1.00 88.88 78 THR A C 1
ATOM 641 O O . THR A 1 78 ? -0.012 -8.296 6.696 1.00 88.88 78 THR A O 1
ATOM 644 N N . ASN A 1 79 ? 1.362 -9.936 7.429 1.00 81.38 79 ASN A N 1
ATOM 645 C CA . ASN A 1 79 ? 1.242 -10.809 6.254 1.00 81.38 79 ASN A CA 1
ATOM 646 C C . ASN A 1 79 ? 1.743 -10.163 4.944 1.00 81.38 79 ASN A C 1
ATOM 648 O O . ASN A 1 79 ? 1.079 -10.207 3.912 1.00 81.38 79 ASN A O 1
ATOM 652 N N . VAL A 1 80 ? 2.919 -9.534 5.019 1.00 78.88 80 VAL A N 1
ATOM 653 C CA . VAL A 1 80 ? 3.704 -9.113 3.853 1.00 78.88 80 VAL A CA 1
ATOM 654 C C . VAL A 1 80 ? 4.664 -10.259 3.558 1.00 78.88 80 VAL A C 1
ATOM 656 O O . VAL A 1 80 ? 5.482 -10.600 4.414 1.00 78.88 80 VAL A O 1
ATOM 659 N N . THR A 1 81 ? 4.516 -10.931 2.423 1.00 60.66 81 THR A N 1
ATOM 660 C CA . THR A 1 81 ? 5.361 -12.070 2.031 1.00 60.66 81 THR A CA 1
ATOM 661 C C . THR A 1 81 ? 5.634 -12.007 0.544 1.00 60.66 81 THR A C 1
ATOM 663 O O . THR A 1 81 ? 4.708 -11.602 -0.194 1.00 60.66 81 THR A O 1
#